Protein AF-A0A3S0ZHA0-F1 (afdb_monomer_lite)

pLDDT: mean 77.92, std 16.07, range [41.06, 96.25]

Sequence (105 aa):
ECSNKTYGQDCASACGHCAGGQACDHVTGDCPGSCASGYHTRHCHIRTKAFSLSHPNLVAMLIGCMAIFTATIASVIICLLVRWRRDNQHGVVDKEPQPYRQTVV

Secondary structure (DSSP, 8-state):
-PPTTEESGGG-EEP--BGGGPPPPTTT---SSPBPTTEESTTS-EE------S-HHHHHHHHHHHHHHHHHHHHHHHHHHHHHHHHHHHHHHT-----------

Structure (mmCIF, N/CA/C/O backbone):
data_AF-A0A3S0ZHA0-F1
#
_entry.id   AF-A0A3S0ZHA0-F1
#
loop_
_atom_site.group_PDB
_atom_site.id
_atom_site.type_symbol
_atom_site.label_atom_id
_atom_site.label_alt_id
_atom_site.label_comp_id
_atom_site.label_asym_id
_atom_site.label_entity_id
_atom_site.label_seq_id
_atom_site.pdbx_PDB_ins_code
_atom_site.Cartn_x
_atom_site.Cartn_y
_atom_site.Cartn_z
_atom_site.occupancy
_atom_site.B_iso_or_equiv
_atom_site.auth_seq_id
_atom_site.auth_comp_id
_atom_site.auth_asym_id
_atom_site.auth_atom_id
_atom_site.pdbx_PDB_model_num
ATOM 1 N N . GLU A 1 1 ? 20.636 -7.074 -29.766 1.00 63.44 1 GLU A N 1
ATOM 2 C CA . GLU A 1 1 ? 20.764 -6.049 -28.712 1.00 63.44 1 GLU A CA 1
ATOM 3 C C . GLU A 1 1 ? 19.570 -5.116 -28.787 1.00 63.44 1 GLU A C 1
ATOM 5 O O . GLU A 1 1 ? 19.263 -4.651 -29.879 1.00 63.44 1 GLU A O 1
ATOM 10 N N . CYS A 1 2 ? 18.875 -4.898 -27.670 1.00 78.44 2 CYS A N 1
ATOM 11 C CA . CYS A 1 2 ? 17.774 -3.938 -27.597 1.00 78.44 2 CYS A CA 1
ATOM 12 C C . CYS A 1 2 ? 18.285 -2.538 -27.266 1.00 78.44 2 CYS A C 1
ATOM 14 O O . CYS A 1 2 ? 19.316 -2.383 -26.612 1.00 78.44 2 CYS A O 1
ATOM 16 N N . SER A 1 3 ? 17.567 -1.506 -27.717 1.00 78.25 3 SER A N 1
ATOM 17 C CA . SER A 1 3 ? 17.893 -0.130 -27.350 1.00 78.25 3 SER A CA 1
ATOM 18 C C . SER A 1 3 ? 17.778 0.071 -25.843 1.00 78.25 3 SER A C 1
ATOM 20 O O . SER A 1 3 ? 16.975 -0.570 -25.159 1.00 78.25 3 SER A O 1
ATOM 22 N N . ASN A 1 4 ? 18.572 1.009 -25.331 1.00 75.44 4 ASN A N 1
ATOM 23 C CA . ASN A 1 4 ? 18.564 1.372 -23.924 1.00 75.44 4 ASN A CA 1
ATOM 24 C C . ASN A 1 4 ? 17.132 1.770 -23.521 1.00 75.44 4 ASN A C 1
ATOM 26 O O . ASN A 1 4 ? 16.579 2.705 -24.102 1.00 75.44 4 ASN A O 1
ATOM 30 N N . LYS A 1 5 ? 16.552 1.049 -22.550 1.00 83.88 5 LYS A N 1
ATOM 31 C CA . LYS A 1 5 ? 15.144 1.113 -22.098 1.00 83.88 5 LYS A CA 1
ATOM 32 C C . LYS A 1 5 ? 14.136 0.187 -22.801 1.00 83.88 5 LYS A C 1
ATOM 34 O O . LYS A 1 5 ? 12.939 0.407 -22.636 1.00 83.88 5 LYS A O 1
ATOM 39 N N . THR A 1 6 ? 14.563 -0.855 -23.510 1.00 88.81 6 THR A N 1
ATOM 40 C CA . THR A 1 6 ? 13.651 -1.881 -24.055 1.00 88.81 6 THR A CA 1
ATOM 41 C C . THR A 1 6 ? 14.163 -3.301 -23.812 1.00 88.81 6 THR A C 1
ATOM 43 O O . THR A 1 6 ? 15.370 -3.509 -23.718 1.00 88.81 6 THR A O 1
ATOM 46 N N . TYR A 1 7 ? 13.252 -4.267 -23.690 1.00 90.94 7 TYR A N 1
ATOM 47 C CA . TYR A 1 7 ? 13.544 -5.672 -23.412 1.00 90.94 7 TYR A CA 1
ATOM 48 C C . TYR A 1 7 ? 12.523 -6.619 -24.064 1.00 90.94 7 TYR A C 1
ATOM 50 O O . TYR A 1 7 ? 11.467 -6.197 -24.549 1.00 90.94 7 TYR A O 1
ATOM 58 N N . GLY A 1 8 ? 12.838 -7.913 -24.047 1.00 88.50 8 GLY A N 1
ATOM 59 C CA . GLY A 1 8 ? 11.985 -8.981 -24.561 1.00 88.50 8 GLY A CA 1
ATOM 60 C C . GLY A 1 8 ? 12.140 -9.207 -26.064 1.00 88.50 8 GLY A C 1
ATOM 61 O O . GLY A 1 8 ? 13.036 -8.669 -26.716 1.00 88.50 8 GLY A O 1
ATOM 62 N N . GLN A 1 9 ? 11.261 -10.039 -26.623 1.00 90.75 9 GLN A N 1
ATOM 63 C CA . GLN A 1 9 ? 11.298 -10.370 -28.045 1.00 90.75 9 GLN A CA 1
ATOM 64 C C . GLN A 1 9 ? 11.004 -9.127 -28.891 1.00 90.75 9 GLN A C 1
ATOM 66 O O . GLN A 1 9 ? 10.092 -8.358 -28.582 1.00 90.75 9 GLN A O 1
ATOM 71 N N . ASP A 1 10 ? 11.843 -8.896 -29.900 1.00 88.50 10 ASP A N 1
ATOM 72 C CA . ASP A 1 10 ? 11.813 -7.712 -30.769 1.00 88.50 10 ASP A CA 1
ATOM 73 C C . ASP A 1 10 ? 11.870 -6.367 -30.022 1.00 88.50 10 ASP A C 1
ATOM 75 O O . ASP A 1 10 ? 11.494 -5.330 -30.566 1.00 88.50 10 ASP A O 1
ATOM 79 N N . CYS A 1 11 ? 12.348 -6.366 -28.770 1.00 87.69 11 CYS A N 1
ATOM 80 C CA . CYS A 1 11 ? 12.418 -5.175 -27.922 1.00 87.69 11 CYS A CA 1
ATOM 81 C C . CYS A 1 11 ? 11.049 -4.498 -27.722 1.00 87.69 11 CYS A C 1
ATOM 83 O O . CYS A 1 11 ? 10.962 -3.284 -27.528 1.00 87.69 11 CYS A O 1
ATOM 85 N N . ALA A 1 12 ? 9.971 -5.287 -27.771 1.00 89.88 12 ALA A N 1
ATOM 86 C CA . ALA A 1 12 ? 8.599 -4.796 -27.720 1.00 89.88 12 ALA A CA 1
ATOM 87 C C . ALA A 1 12 ? 8.191 -4.245 -26.342 1.00 89.88 12 ALA A C 1
ATOM 89 O O . ALA A 1 12 ? 7.197 -3.525 -26.235 1.00 89.88 12 ALA 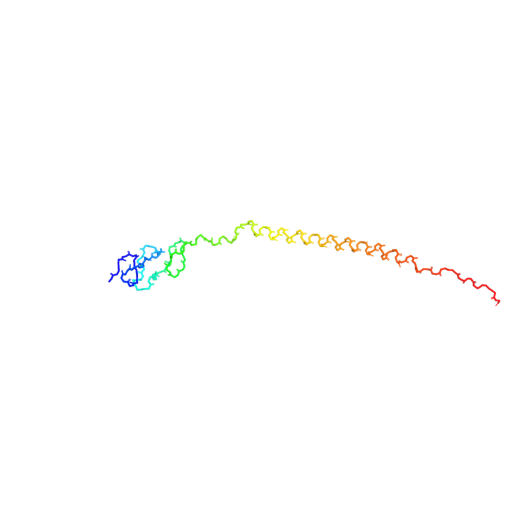A O 1
ATOM 90 N N . SER A 1 13 ? 8.934 -4.578 -25.281 1.00 89.62 13 SER A N 1
ATOM 91 C CA . SER A 1 13 ? 8.632 -4.131 -23.920 1.00 89.62 13 SER A CA 1
ATOM 92 C C . SER A 1 13 ? 9.553 -2.991 -23.508 1.00 89.62 13 SER A C 1
ATOM 94 O O . SER A 1 13 ? 10.762 -3.063 -23.699 1.00 89.62 13 SER A O 1
ATOM 96 N N . ALA A 1 14 ? 9.006 -1.936 -22.909 1.00 88.44 14 ALA A N 1
ATOM 97 C CA . ALA A 1 14 ? 9.805 -0.845 -2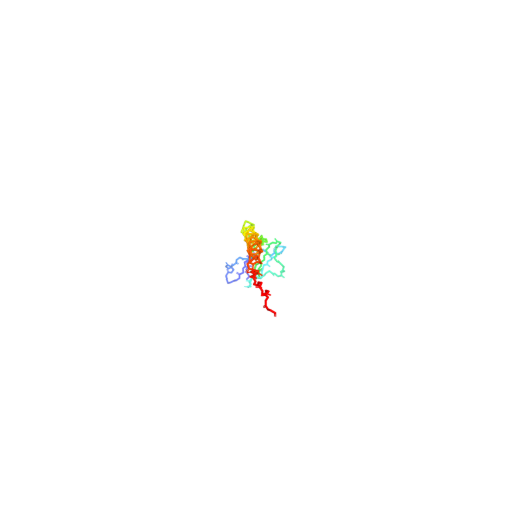2.358 1.00 88.44 14 ALA A CA 1
ATOM 98 C C . ALA A 1 14 ? 10.288 -1.187 -20.941 1.00 88.44 14 ALA A C 1
ATOM 100 O O . ALA A 1 14 ? 9.519 -1.714 -20.145 1.00 88.44 14 ALA A O 1
ATOM 101 N N . CYS A 1 15 ? 11.530 -0.845 -20.600 1.00 89.25 15 CYS A N 1
ATOM 102 C CA . CYS A 1 15 ? 12.052 -0.925 -19.235 1.00 89.25 15 CYS A CA 1
ATOM 103 C C . CYS A 1 15 ? 11.304 0.042 -18.304 1.00 89.25 15 CYS A C 1
ATOM 105 O O . CYS A 1 15 ? 10.890 1.129 -18.720 1.00 89.25 15 CYS A O 1
ATOM 107 N N . GLY A 1 16 ? 11.209 -0.298 -17.017 1.00 89.88 16 GLY A N 1
ATOM 108 C CA . GLY A 1 16 ? 10.756 0.643 -15.994 1.00 89.88 16 GLY A CA 1
ATOM 109 C C . GLY A 1 16 ? 11.845 1.613 -15.529 1.00 89.88 16 GLY A C 1
ATOM 110 O O . GLY A 1 16 ? 12.837 1.882 -16.211 1.00 89.88 16 GLY A O 1
ATOM 111 N N . HIS A 1 17 ? 11.650 2.175 -14.337 1.00 89.81 17 HIS A N 1
ATOM 112 C CA . HIS A 1 17 ? 12.531 3.199 -13.783 1.00 89.81 17 HIS A CA 1
ATOM 113 C C . HIS A 1 17 ? 13.643 2.584 -12.924 1.00 89.81 17 HIS A C 1
ATOM 115 O O . HIS A 1 17 ? 13.529 2.519 -11.699 1.00 89.81 17 HIS A O 1
ATOM 121 N N . CYS A 1 18 ? 14.736 2.164 -13.565 1.00 89.69 18 CYS A N 1
ATOM 122 C CA . CYS A 1 18 ? 15.944 1.718 -12.867 1.00 89.69 18 CYS A CA 1
ATOM 123 C C . CYS A 1 18 ?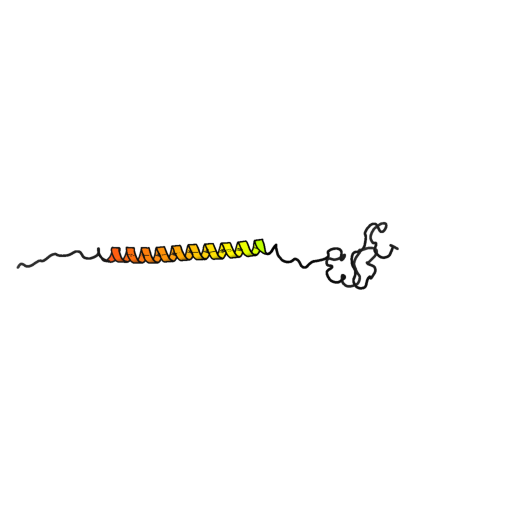 16.667 2.888 -12.176 1.00 89.69 18 CYS A C 1
ATOM 125 O O . CYS A 1 18 ? 16.699 4.014 -12.690 1.00 89.69 18 CYS A O 1
ATOM 127 N N . ALA A 1 19 ? 17.264 2.627 -11.010 1.00 88.88 19 ALA A N 1
ATOM 128 C CA . ALA A 1 19 ? 18.073 3.607 -10.293 1.00 88.88 19 ALA A CA 1
ATOM 129 C C . ALA A 1 19 ? 19.250 4.097 -11.153 1.00 88.88 19 ALA A C 1
ATOM 131 O O . ALA A 1 19 ? 19.770 3.377 -12.003 1.00 88.88 19 ALA A O 1
ATOM 132 N N . GLY A 1 20 ? 19.639 5.363 -10.975 1.00 83.06 20 GLY A N 1
ATOM 133 C CA . GLY A 1 20 ? 20.766 5.958 -11.703 1.00 83.06 20 GLY A CA 1
ATOM 134 C C . GLY A 1 20 ? 20.594 6.042 -13.227 1.00 83.06 20 GLY A C 1
ATOM 135 O O . GLY A 1 20 ? 21.563 6.333 -13.918 1.00 83.06 20 GLY A O 1
ATOM 136 N N . GLY A 1 21 ? 19.394 5.783 -13.766 1.00 78.25 21 GLY A N 1
ATOM 137 C CA . GLY A 1 21 ? 19.159 5.775 -15.213 1.00 78.25 21 GLY A CA 1
ATOM 138 C C . GLY A 1 21 ? 19.808 4.595 -15.942 1.00 78.25 21 GLY A C 1
ATOM 139 O O . GLY A 1 21 ? 19.991 4.673 -17.155 1.00 78.25 21 GLY A O 1
ATOM 140 N N . GLN A 1 22 ? 20.153 3.525 -15.219 1.00 84.25 22 GLN A N 1
ATOM 141 C CA . GLN A 1 22 ? 20.747 2.322 -15.798 1.00 84.25 22 GLN A CA 1
ATOM 142 C C . GLN A 1 22 ? 19.808 1.648 -16.812 1.00 84.25 22 GLN A C 1
ATOM 144 O O . GLN A 1 22 ? 18.582 1.738 -16.704 1.00 84.25 22 GLN A O 1
ATOM 149 N N . ALA A 1 23 ? 20.398 0.957 -17.790 1.00 83.88 23 ALA A N 1
ATOM 150 C CA . ALA A 1 23 ? 19.657 0.082 -18.692 1.00 83.88 23 ALA A CA 1
ATOM 151 C C . ALA A 1 23 ? 19.132 -1.136 -17.916 1.00 83.88 23 A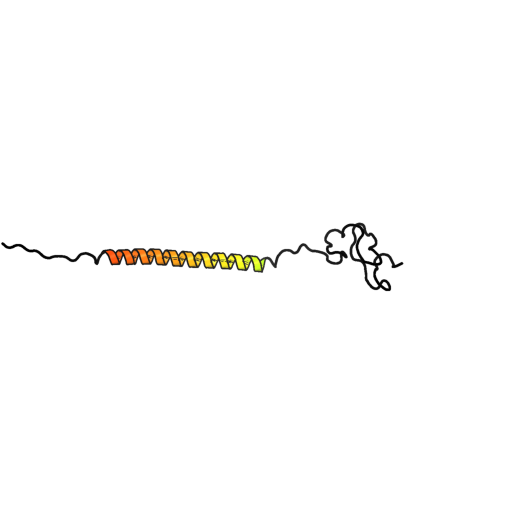LA A C 1
ATOM 153 O O . ALA A 1 23 ? 19.837 -1.659 -17.048 1.00 83.88 23 ALA A O 1
ATOM 154 N N . CYS A 1 24 ? 17.911 -1.579 -18.221 1.00 88.19 24 CYS A N 1
ATOM 155 C CA . CYS A 1 24 ? 17.422 -2.861 -17.723 1.00 88.19 24 CYS A CA 1
ATOM 156 C C . CYS A 1 24 ? 17.962 -4.012 -18.581 1.00 88.19 24 CYS A C 1
ATOM 158 O O . CYS A 1 24 ? 18.441 -3.795 -19.697 1.00 88.19 24 CYS A O 1
ATOM 160 N N . ASP A 1 25 ? 17.896 -5.229 -18.053 1.00 89.50 25 ASP A N 1
ATOM 161 C CA . ASP A 1 25 ? 18.270 -6.439 -18.770 1.00 89.50 25 ASP A CA 1
ATOM 162 C C . ASP A 1 25 ? 17.420 -6.598 -20.041 1.00 89.50 25 ASP A C 1
ATOM 164 O O . ASP A 1 25 ? 16.193 -6.538 -19.996 1.00 89.50 25 ASP A O 1
ATOM 168 N N . HIS A 1 26 ? 18.065 -6.793 -21.190 1.00 88.44 26 HIS A N 1
ATOM 169 C CA . HIS A 1 26 ? 17.381 -6.840 -22.483 1.00 88.44 26 HIS A CA 1
ATOM 170 C C . HIS A 1 26 ? 16.546 -8.116 -22.691 1.00 88.44 26 HIS A C 1
ATOM 172 O O . HIS A 1 26 ? 15.697 -8.144 -23.582 1.00 88.44 26 HIS A O 1
ATOM 178 N N . VAL A 1 27 ? 16.762 -9.165 -21.891 1.00 87.62 27 VAL A N 1
ATOM 179 C CA . VAL A 1 27 ? 16.009 -10.424 -21.949 1.00 87.62 27 VAL A CA 1
ATOM 180 C C . VAL A 1 27 ? 14.877 -10.401 -20.931 1.00 87.62 27 VAL A C 1
ATOM 182 O O . VAL A 1 27 ? 13.723 -10.633 -21.290 1.00 87.62 27 VAL A O 1
ATOM 185 N N . THR A 1 28 ? 15.190 -10.118 -19.665 1.00 87.19 28 THR A N 1
ATOM 186 C CA . THR A 1 28 ? 14.224 -10.226 -18.565 1.00 87.19 28 THR A CA 1
ATOM 187 C C . THR A 1 28 ? 13.502 -8.924 -18.260 1.00 87.19 28 THR A C 1
ATOM 189 O O . THR A 1 28 ? 12.404 -8.975 -17.710 1.00 87.19 28 THR A O 1
ATOM 192 N N . GLY A 1 29 ? 14.083 -7.774 -18.602 1.00 88.19 29 GLY A N 1
ATOM 193 C CA . GLY A 1 29 ? 13.581 -6.452 -18.228 1.00 88.19 29 GLY A CA 1
ATOM 194 C C . GLY A 1 29 ? 13.935 -6.027 -16.802 1.00 88.19 29 GLY A C 1
ATOM 195 O O . GLY A 1 29 ? 13.463 -4.987 -16.336 1.00 88.19 29 GLY A O 1
ATOM 196 N N . ASP A 1 30 ? 14.739 -6.826 -16.096 1.00 87.62 30 ASP A N 1
ATOM 197 C CA . ASP A 1 30 ? 15.098 -6.590 -14.699 1.00 87.62 30 ASP A CA 1
ATOM 198 C C . ASP A 1 30 ? 16.143 -5.475 -14.584 1.00 87.62 30 ASP A C 1
ATOM 200 O O . ASP A 1 30 ? 17.094 -5.394 -15.363 1.00 87.62 30 ASP A O 1
ATOM 204 N N . CYS A 1 31 ? 15.999 -4.601 -13.590 1.00 88.62 31 CYS A N 1
ATOM 205 C CA . CYS A 1 31 ? 17.036 -3.617 -13.299 1.00 88.62 31 CYS A CA 1
ATOM 206 C C . CYS A 1 31 ? 18.199 -4.301 -12.550 1.00 88.62 31 CYS A C 1
ATOM 208 O O . CYS A 1 31 ? 17.947 -4.974 -11.552 1.00 88.62 31 CYS A O 1
ATOM 210 N N . PRO A 1 32 ? 19.468 -4.094 -12.950 1.00 84.19 32 PRO A N 1
ATOM 211 C CA . PRO A 1 32 ? 20.630 -4.742 -12.322 1.00 84.19 32 PRO A CA 1
ATOM 212 C C . PRO A 1 32 ? 20.914 -4.273 -10.882 1.00 84.19 32 PRO A C 1
ATOM 214 O O . PRO A 1 32 ? 21.775 -4.830 -10.205 1.00 84.19 32 PRO A O 1
ATOM 217 N N . GLY A 1 33 ? 20.212 -3.241 -10.414 1.00 84.81 33 GLY A N 1
ATOM 218 C CA . GLY A 1 33 ? 20.304 -2.714 -9.057 1.00 84.81 33 GLY A CA 1
ATOM 219 C C . GLY A 1 33 ? 18.923 -2.540 -8.436 1.00 84.81 33 GLY A C 1
ATOM 220 O O . GLY A 1 33 ? 18.070 -3.420 -8.498 1.00 84.81 33 GLY A O 1
ATOM 221 N N . SER A 1 34 ? 18.691 -1.380 -7.830 1.00 84.62 34 SER A N 1
ATOM 222 C CA . SER A 1 34 ? 17.385 -1.016 -7.289 1.00 84.62 34 SER A CA 1
ATOM 223 C C . SER A 1 34 ? 16.541 -0.234 -8.298 1.00 84.62 34 SER A C 1
ATOM 225 O O . SER A 1 34 ? 17.028 0.308 -9.295 1.00 84.62 34 SER A O 1
ATOM 227 N N . CYS A 1 35 ? 15.244 -0.148 -8.020 1.00 87.88 35 CYS A N 1
ATOM 228 C CA . CYS A 1 35 ? 14.375 0.814 -8.677 1.00 87.88 35 CYS A CA 1
ATOM 229 C C . CYS A 1 35 ? 14.711 2.242 -8.232 1.00 87.88 35 CYS A C 1
ATOM 231 O O . CYS A 1 35 ? 15.157 2.473 -7.105 1.00 87.88 35 CYS A O 1
ATOM 233 N N . ALA A 1 36 ? 14.453 3.218 -9.102 1.00 88.12 36 ALA A N 1
ATOM 234 C CA . ALA A 1 36 ? 14.523 4.626 -8.739 1.00 88.12 36 ALA A CA 1
ATOM 235 C C . ALA A 1 36 ? 13.578 4.933 -7.562 1.00 88.12 36 ALA A C 1
ATOM 237 O O . ALA A 1 36 ? 12.548 4.280 -7.398 1.00 88.12 36 ALA A O 1
ATOM 238 N N . SER A 1 37 ? 13.904 5.946 -6.754 1.00 84.88 37 SER A N 1
ATOM 239 C CA . SER A 1 37 ? 13.143 6.286 -5.546 1.00 84.88 37 SER A CA 1
ATOM 240 C C . SER A 1 37 ? 11.636 6.404 -5.809 1.00 84.88 37 SER A C 1
ATOM 242 O O . SER A 1 37 ? 11.183 7.222 -6.616 1.00 84.88 37 SER A O 1
ATOM 244 N N . GLY A 1 38 ? 10.859 5.584 -5.099 1.00 81.06 38 GLY A N 1
ATOM 245 C CA . GLY A 1 38 ? 9.404 5.506 -5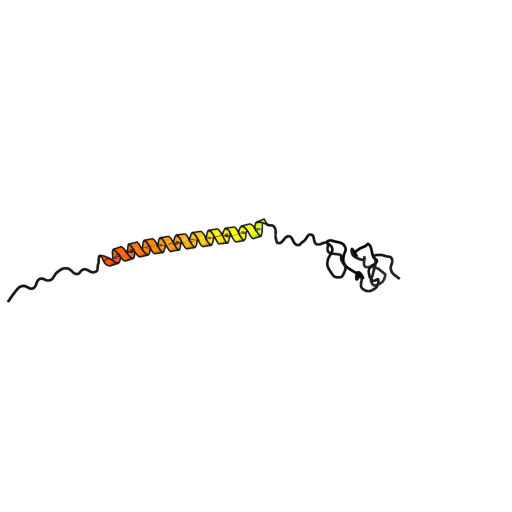.224 1.00 81.06 38 GLY A CA 1
ATOM 246 C C . GLY A 1 38 ? 8.900 4.555 -6.310 1.00 81.06 38 GLY A C 1
ATOM 247 O O . GLY A 1 38 ? 7.691 4.452 -6.471 1.00 81.06 38 GLY A O 1
ATOM 248 N N . TYR A 1 39 ? 9.769 3.860 -7.046 1.00 84.94 39 TYR A N 1
ATOM 249 C CA . TYR A 1 39 ? 9.397 2.766 -7.943 1.00 84.94 39 TYR A CA 1
ATOM 250 C C . TYR A 1 39 ? 9.647 1.409 -7.286 1.00 84.94 39 TYR A C 1
ATOM 252 O O . TYR A 1 39 ? 10.588 1.236 -6.518 1.00 84.94 39 TYR A O 1
ATOM 260 N N . HIS A 1 40 ? 8.769 0.456 -7.569 1.00 79.56 40 HIS A N 1
ATOM 261 C CA . HIS A 1 40 ? 8.740 -0.870 -6.966 1.00 79.56 40 HIS A CA 1
ATOM 262 C C . HIS A 1 40 ? 8.363 -1.918 -8.018 1.00 79.56 40 HIS A C 1
ATOM 264 O O . HIS A 1 40 ? 8.010 -1.577 -9.153 1.00 79.56 40 HIS A O 1
ATOM 270 N N . THR A 1 41 ? 8.399 -3.186 -7.595 1.00 79.81 41 THR A N 1
ATOM 271 C CA . THR A 1 41 ? 8.233 -4.390 -8.428 1.00 79.81 41 THR A CA 1
ATOM 272 C C . THR A 1 41 ? 9.492 -4.736 -9.219 1.00 79.81 41 THR A C 1
ATOM 274 O O . THR A 1 41 ? 10.367 -3.901 -9.417 1.00 79.81 41 THR A O 1
ATOM 277 N N . ARG A 1 42 ? 9.572 -5.995 -9.656 1.00 80.06 42 ARG A N 1
AT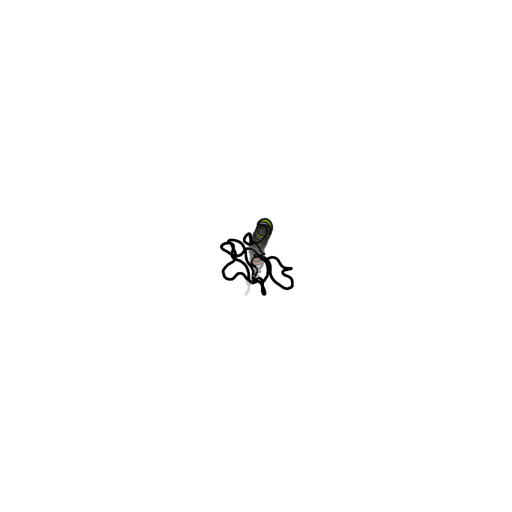OM 278 C CA . ARG A 1 42 ? 10.692 -6.600 -10.382 1.00 80.06 42 ARG A CA 1
ATOM 279 C C . ARG A 1 42 ? 11.201 -5.745 -11.562 1.00 80.06 42 ARG A C 1
ATOM 281 O O . ARG A 1 42 ? 12.401 -5.573 -11.727 1.00 80.06 42 ARG A O 1
ATOM 288 N N . HIS A 1 43 ? 10.278 -5.120 -12.291 1.00 82.81 43 HIS A N 1
ATOM 289 C CA . HIS A 1 43 ? 10.565 -4.283 -13.462 1.00 82.81 43 HIS A CA 1
ATOM 290 C C . HIS A 1 43 ? 10.492 -2.772 -13.200 1.00 82.81 43 HIS A C 1
ATOM 292 O O . HIS A 1 43 ? 10.534 -1.989 -14.140 1.00 82.81 43 HIS A O 1
ATOM 298 N N . CYS A 1 44 ? 10.331 -2.328 -11.949 1.00 86.62 44 CYS A N 1
ATOM 299 C CA . CYS A 1 44 ? 10.307 -0.905 -11.578 1.00 86.62 44 CYS A CA 1
ATOM 300 C C . CYS A 1 44 ? 9.279 -0.032 -12.335 1.00 86.62 44 CYS A C 1
ATOM 302 O O . CYS A 1 44 ? 9.505 1.163 -12.542 1.00 86.62 44 CYS A O 1
ATOM 304 N N . HIS A 1 45 ? 8.149 -0.603 -12.763 1.00 84.44 45 HIS A N 1
ATOM 305 C CA . HIS A 1 45 ? 7.071 0.135 -13.442 1.00 84.44 45 HIS A CA 1
ATOM 306 C C . HIS A 1 45 ? 6.094 0.800 -12.478 1.00 84.44 45 HIS A C 1
ATOM 308 O O . HIS A 1 45 ? 5.454 1.794 -12.815 1.00 84.44 45 HIS A O 1
ATOM 314 N N . ILE A 1 46 ? 5.958 0.253 -11.273 1.00 81.81 46 ILE A N 1
ATOM 315 C CA . ILE A 1 46 ? 4.966 0.734 -10.323 1.00 81.81 46 ILE A CA 1
ATOM 316 C C . ILE A 1 46 ? 5.613 1.819 -9.488 1.00 81.81 46 ILE A C 1
ATOM 318 O O . ILE A 1 46 ? 6.458 1.528 -8.647 1.00 81.81 46 ILE A O 1
ATOM 322 N N . ARG A 1 47 ? 5.192 3.069 -9.676 1.00 78.44 47 ARG A N 1
ATOM 323 C CA . ARG A 1 47 ? 5.516 4.116 -8.715 1.00 78.44 47 ARG A CA 1
ATOM 324 C C . ARG A 1 47 ? 4.604 3.939 -7.509 1.00 78.44 47 ARG A C 1
ATOM 326 O O . ARG A 1 47 ? 3.425 4.287 -7.590 1.00 78.44 47 ARG A O 1
ATOM 333 N N . THR A 1 48 ? 5.113 3.421 -6.393 1.00 65.06 48 THR A N 1
ATOM 334 C CA . THR A 1 48 ? 4.374 3.620 -5.153 1.00 65.06 48 THR A CA 1
ATOM 335 C C . THR A 1 48 ? 4.495 5.109 -4.827 1.00 65.06 48 THR A C 1
ATOM 337 O O . THR A 1 48 ? 5.506 5.641 -4.377 1.00 65.06 48 THR A O 1
ATOM 340 N N . LYS A 1 49 ? 3.394 5.832 -5.015 1.00 60.53 49 LYS A N 1
ATOM 341 C CA . LYS A 1 49 ? 2.954 6.596 -3.853 1.00 60.53 49 LYS A CA 1
ATOM 342 C C . LYS A 1 49 ? 2.783 5.499 -2.821 1.00 60.53 49 LYS A C 1
ATOM 344 O O . LYS A 1 49 ? 2.098 4.530 -3.163 1.00 60.53 49 LYS A O 1
ATOM 349 N N . ALA A 1 50 ? 3.485 5.559 -1.683 1.00 60.59 50 ALA A N 1
ATOM 350 C CA . ALA A 1 50 ? 3.218 4.641 -0.581 1.00 60.59 50 ALA A CA 1
ATOM 351 C C . ALA A 1 50 ? 1.719 4.375 -0.602 1.00 60.59 50 ALA A C 1
ATOM 353 O O . ALA A 1 50 ? 0.959 5.330 -0.802 1.00 60.59 50 ALA A O 1
ATOM 354 N N . PHE A 1 51 ? 1.315 3.107 -0.565 1.00 49.94 51 PHE A N 1
ATOM 355 C CA . PHE A 1 51 ? -0.061 2.781 -0.261 1.00 49.94 51 PHE A CA 1
ATOM 356 C C . PHE A 1 51 ? -0.339 3.529 1.041 1.00 49.94 51 PHE A C 1
ATOM 358 O O . PHE A 1 51 ? -0.002 3.065 2.124 1.00 49.94 51 PHE A O 1
ATOM 365 N N . SER A 1 52 ? -0.818 4.767 0.917 1.00 45.28 52 SER A N 1
ATOM 366 C CA . SER A 1 52 ? -1.506 5.490 1.945 1.00 45.28 52 SER A CA 1
ATOM 367 C C . SER A 1 52 ? -2.681 4.579 2.105 1.00 45.28 52 SER A C 1
ATOM 369 O O . SER A 1 52 ? -3.574 4.560 1.251 1.00 45.28 52 SER A O 1
ATOM 371 N N . LEU A 1 53 ? -2.542 3.701 3.098 1.00 50.72 53 LEU A N 1
ATOM 372 C CA . LEU A 1 53 ? -3.597 2.880 3.625 1.00 50.72 53 LEU A CA 1
ATOM 373 C C . LEU A 1 53 ? -4.875 3.678 3.443 1.00 50.72 53 LEU A C 1
ATOM 375 O O . LEU A 1 53 ? -4.951 4.786 3.968 1.00 50.72 53 LEU A O 1
ATOM 379 N N . SER A 1 54 ? -5.792 3.130 2.639 1.00 60.94 54 SER A N 1
ATOM 380 C CA . SER A 1 54 ? -7.229 3.391 2.684 1.00 60.94 54 SER A CA 1
ATOM 381 C C . SER A 1 54 ? -7.618 4.848 2.944 1.00 60.94 54 SER A C 1
ATOM 383 O O . SER A 1 54 ? -7.494 5.294 4.079 1.00 60.94 54 SER A O 1
ATOM 385 N N . HIS A 1 55 ? -8.172 5.551 1.945 1.00 59.38 55 HIS A N 1
ATOM 386 C CA . HIS A 1 55 ? -8.988 6.768 2.119 1.00 59.38 55 HIS A CA 1
ATOM 387 C C . HIS A 1 55 ? -9.321 7.044 3.599 1.00 59.38 55 HIS A C 1
ATOM 389 O O . HIS A 1 55 ? -10.142 6.301 4.149 1.00 59.38 55 HIS A O 1
ATOM 395 N N . PRO A 1 56 ? -8.678 8.023 4.267 1.00 66.94 56 PRO A N 1
ATOM 396 C CA . PRO A 1 56 ? -8.686 8.154 5.734 1.00 66.94 56 PRO A CA 1
ATOM 397 C C . PRO A 1 56 ? -10.103 8.170 6.333 1.00 66.94 56 PRO A C 1
ATOM 399 O O . PRO A 1 56 ? -10.320 7.764 7.471 1.00 66.94 56 PRO A O 1
ATOM 402 N N . ASN A 1 57 ? -11.081 8.547 5.511 1.00 67.94 57 ASN A N 1
ATOM 403 C CA . ASN A 1 57 ? -12.509 8.535 5.790 1.00 67.94 57 ASN A CA 1
ATOM 404 C C . ASN A 1 57 ? -13.075 7.136 6.116 1.00 67.94 57 ASN A C 1
ATOM 406 O O . ASN A 1 57 ? -13.894 7.025 7.021 1.00 67.94 57 ASN A O 1
ATOM 410 N N . LEU A 1 58 ? -12.656 6.063 5.431 1.00 69.50 58 LEU A N 1
ATOM 411 C CA . LEU A 1 58 ? -13.198 4.714 5.670 1.00 69.50 58 LEU A CA 1
ATOM 412 C C . LEU A 1 58 ? -12.709 4.141 7.006 1.00 69.50 58 LEU A C 1
ATOM 414 O O . LEU A 1 58 ? -13.491 3.567 7.759 1.00 69.50 58 LEU A O 1
ATOM 418 N N . VAL A 1 59 ? -11.430 4.345 7.329 1.00 78.62 59 VAL A N 1
ATOM 419 C CA . VAL A 1 59 ? -10.850 3.917 8.612 1.00 78.62 59 VAL A CA 1
ATOM 420 C C . VAL A 1 59 ? -11.446 4.719 9.769 1.00 78.62 59 VAL A C 1
ATOM 422 O O . VAL A 1 59 ? -11.811 4.137 10.789 1.00 78.62 59 VAL A O 1
ATOM 425 N N . ALA A 1 60 ? -11.619 6.033 9.596 1.00 79.12 60 ALA A N 1
ATOM 426 C CA . ALA A 1 60 ? -12.257 6.889 10.595 1.00 79.12 60 ALA A CA 1
ATOM 427 C C . ALA A 1 60 ? -13.719 6.486 10.869 1.00 79.12 60 ALA A C 1
ATOM 429 O O . ALA A 1 60 ? -14.140 6.466 12.026 1.00 79.12 60 ALA A O 1
ATOM 430 N N . MET A 1 61 ? -14.472 6.099 9.832 1.00 83.81 61 MET A N 1
ATOM 431 C CA . MET A 1 61 ? -15.854 5.623 9.973 1.00 83.81 61 MET A CA 1
ATOM 432 C C . MET A 1 61 ? -15.947 4.336 10.795 1.00 83.81 61 MET A C 1
ATOM 434 O O . MET A 1 61 ? -16.770 4.252 11.704 1.00 83.81 61 MET A O 1
ATOM 438 N N . LEU A 1 62 ? -15.086 3.351 10.527 1.00 87.81 62 LEU A N 1
ATOM 439 C CA . LEU A 1 62 ? -15.101 2.081 11.260 1.00 87.81 62 LEU A CA 1
ATOM 440 C C . LEU A 1 62 ? -14.815 2.286 12.754 1.00 87.81 62 LEU A C 1
ATOM 442 O O . LEU A 1 62 ? -15.535 1.753 13.595 1.00 87.81 62 LEU A O 1
ATOM 446 N N . ILE A 1 63 ? -13.819 3.107 13.095 1.00 88.44 63 ILE A N 1
ATOM 447 C CA . ILE A 1 63 ? -13.479 3.420 14.493 1.00 88.44 63 ILE A CA 1
ATOM 448 C C . ILE A 1 63 ? -14.633 4.167 15.179 1.00 88.44 63 ILE A C 1
ATOM 450 O O . ILE A 1 63 ? -14.998 3.829 16.307 1.00 88.44 63 ILE A O 1
ATOM 454 N N . GLY A 1 64 ? -15.246 5.135 14.489 1.00 89.56 64 GLY A N 1
ATOM 455 C CA . GLY A 1 64 ? -16.403 5.875 14.994 1.00 89.56 64 GLY A CA 1
ATOM 456 C C . GLY A 1 64 ? -17.595 4.966 15.294 1.00 89.56 64 GLY A C 1
ATOM 457 O O . GLY A 1 64 ? -18.158 5.029 16.387 1.00 89.56 64 GLY A O 1
ATOM 458 N N . CYS A 1 65 ? -17.933 4.058 14.375 1.00 92.31 65 CYS A N 1
ATOM 459 C CA . CYS A 1 65 ? -18.989 3.072 14.593 1.00 92.31 65 CYS A CA 1
ATOM 460 C C . CYS A 1 65 ? -18.694 2.204 15.822 1.00 92.31 65 CYS A C 1
ATOM 462 O O . CYS A 1 65 ? -19.552 2.077 16.693 1.00 92.31 65 CYS A O 1
ATOM 464 N N . MET A 1 66 ? -17.481 1.660 15.947 1.00 92.44 66 MET A N 1
ATOM 465 C CA . MET A 1 66 ? -17.112 0.807 17.084 1.00 92.44 66 MET A CA 1
ATOM 466 C C . MET A 1 66 ? -17.191 1.552 18.427 1.00 92.44 66 MET A C 1
ATOM 468 O O . MET A 1 66 ? -17.681 0.995 19.412 1.00 92.44 66 MET A O 1
ATOM 472 N N . ALA A 1 67 ? -16.785 2.823 18.479 1.00 94.75 67 ALA A N 1
ATOM 473 C CA . ALA A 1 67 ? -16.903 3.644 19.686 1.00 94.75 67 ALA A CA 1
ATOM 474 C C . ALA A 1 67 ? -18.373 3.913 20.072 1.00 94.75 67 ALA A C 1
ATOM 476 O O . ALA A 1 67 ? -18.739 3.817 21.242 1.00 94.75 67 ALA A O 1
ATOM 477 N N . ILE A 1 68 ? -19.245 4.185 19.096 1.00 94.75 68 ILE A N 1
ATOM 478 C CA . ILE A 1 68 ? -20.676 4.434 19.342 1.00 94.75 68 ILE A CA 1
ATOM 479 C C . ILE A 1 68 ? -21.394 3.148 19.771 1.00 94.75 68 ILE A C 1
ATOM 481 O O . ILE A 1 68 ? -22.174 3.153 20.727 1.00 94.75 68 ILE A O 1
ATOM 485 N N . PHE A 1 69 ? -21.116 2.024 19.108 1.00 94.75 69 PHE A N 1
ATOM 486 C CA . PHE A 1 69 ? -21.704 0.735 19.474 1.00 94.75 69 PHE A CA 1
ATOM 487 C C . PHE A 1 69 ? -21.277 0.295 20.878 1.00 94.75 69 PHE A C 1
ATOM 489 O O . PHE A 1 69 ? -22.118 -0.119 21.670 1.00 94.75 69 PHE A O 1
ATOM 496 N N . THR A 1 70 ? -20.003 0.448 21.240 1.00 95.31 70 THR A N 1
ATOM 497 C CA . THR A 1 70 ? -19.537 0.102 22.594 1.00 95.31 70 THR A CA 1
ATOM 498 C C . THR A 1 70 ? -20.141 1.012 23.665 1.00 95.31 70 THR A C 1
ATOM 500 O O . THR A 1 70 ? -20.575 0.508 24.701 1.00 95.31 70 THR A O 1
ATOM 503 N N . ALA A 1 71 ? -20.257 2.321 23.411 1.00 96.25 71 ALA A N 1
ATOM 504 C CA . ALA A 1 71 ? -20.895 3.259 24.335 1.00 96.25 71 ALA A CA 1
ATOM 505 C C . ALA A 1 71 ? -22.385 2.948 24.547 1.00 96.25 71 ALA A C 1
ATOM 507 O O . ALA A 1 71 ? -22.841 2.882 25.686 1.00 96.25 71 ALA A O 1
ATOM 508 N N . THR A 1 72 ? -23.140 2.697 23.473 1.00 96.12 72 THR A N 1
ATOM 509 C CA . THR A 1 72 ? -24.575 2.372 23.565 1.00 96.12 72 THR A CA 1
ATOM 510 C C . THR A 1 72 ? -24.816 1.052 24.290 1.00 96.12 72 THR A C 1
ATOM 512 O O . THR A 1 72 ? -25.662 0.994 25.182 1.00 96.12 72 THR A O 1
ATOM 515 N N . ILE A 1 73 ? -24.031 0.015 23.984 1.00 95.88 73 ILE A N 1
ATOM 516 C CA . ILE A 1 73 ? -24.098 -1.274 24.680 1.00 95.88 73 ILE A CA 1
ATOM 517 C C . ILE A 1 73 ? -23.763 -1.095 26.166 1.00 95.88 73 ILE A C 1
ATOM 519 O O . ILE A 1 73 ? -24.513 -1.573 27.015 1.00 95.88 73 ILE A O 1
ATOM 523 N N . ALA A 1 74 ? -22.698 -0.362 26.504 1.00 96.06 74 ALA A N 1
ATOM 524 C CA . ALA A 1 74 ? -22.330 -0.096 27.893 1.00 96.06 74 ALA A CA 1
ATOM 525 C C . ALA A 1 74 ? -23.425 0.681 28.641 1.00 96.06 74 ALA A C 1
ATOM 527 O O . ALA A 1 74 ? -23.788 0.301 29.753 1.00 96.06 74 ALA A O 1
ATOM 528 N N . SER A 1 75 ? -24.009 1.719 28.033 1.00 95.00 75 SER A N 1
ATOM 529 C CA . SER A 1 75 ? -25.129 2.465 28.619 1.00 95.00 75 SER A CA 1
ATOM 530 C C . SER A 1 75 ? -26.349 1.577 28.859 1.00 95.00 75 SER A C 1
ATOM 532 O O . SER A 1 75 ? -26.934 1.639 29.938 1.00 95.00 75 SER A O 1
ATOM 534 N N . VAL A 1 76 ? -26.710 0.710 27.906 1.00 96.25 76 VAL A N 1
ATOM 535 C CA . VAL A 1 76 ? -27.820 -0.241 28.071 1.00 96.25 76 VAL A CA 1
ATOM 536 C C . VAL A 1 76 ? -27.521 -1.227 29.194 1.00 96.25 76 VAL A C 1
ATOM 538 O O . VAL A 1 76 ? -28.370 -1.409 30.063 1.00 96.25 76 VAL A O 1
ATOM 541 N N . ILE A 1 77 ? -26.318 -1.808 29.238 1.00 95.00 77 ILE A N 1
ATOM 542 C CA . ILE A 1 77 ? -25.904 -2.721 30.312 1.00 95.00 77 ILE A CA 1
ATOM 543 C C . ILE A 1 77 ? -25.985 -2.016 31.666 1.00 95.00 77 ILE A C 1
ATOM 545 O O . ILE A 1 77 ? -26.573 -2.560 32.592 1.00 95.00 77 ILE A O 1
ATOM 549 N N . ILE A 1 78 ? -25.474 -0.790 31.793 1.00 95.19 78 ILE A N 1
ATOM 550 C CA . ILE A 1 78 ? -25.548 -0.019 33.042 1.00 95.19 78 ILE A CA 1
ATOM 551 C C . ILE A 1 78 ? -27.006 0.263 33.420 1.00 95.19 78 ILE A C 1
ATOM 553 O O . ILE A 1 78 ? -27.385 0.049 34.570 1.00 95.19 78 ILE A O 1
ATOM 557 N N . CYS A 1 79 ? -27.853 0.683 32.476 1.00 93.56 79 CYS A N 1
ATOM 558 C CA . CYS A 1 79 ? -29.278 0.899 32.726 1.00 93.56 79 CYS A CA 1
ATOM 559 C C . CYS A 1 79 ? -29.984 -0.383 33.170 1.00 93.56 79 CYS A C 1
ATOM 561 O O . CYS A 1 79 ? -30.796 -0.334 34.092 1.00 93.56 79 CYS A O 1
ATOM 563 N N . LEU A 1 80 ? -29.673 -1.520 32.543 1.00 92.31 80 LEU A N 1
ATOM 564 C CA . LEU A 1 80 ? -30.194 -2.822 32.937 1.00 92.31 80 LEU A CA 1
ATOM 565 C C . LEU A 1 80 ? -29.684 -3.208 34.317 1.00 92.31 80 LEU A C 1
ATOM 567 O O . LEU A 1 80 ? -30.491 -3.626 35.123 1.00 92.31 80 LEU A O 1
ATOM 571 N N . LEU A 1 81 ? -28.411 -2.992 34.645 1.00 90.94 81 LEU A N 1
ATOM 572 C CA . LEU A 1 81 ? -27.873 -3.256 35.980 1.00 90.94 81 LEU A CA 1
ATOM 573 C C . LEU A 1 81 ? -28.515 -2.363 37.045 1.00 90.94 81 LEU A C 1
ATOM 575 O O . LEU A 1 81 ? -28.795 -2.837 38.138 1.00 90.94 81 LEU A O 1
ATOM 579 N N . VAL A 1 82 ? -28.784 -1.090 36.752 1.00 92.50 82 VAL A N 1
ATOM 580 C CA . VAL A 1 82 ? -29.475 -0.175 37.675 1.00 92.50 82 VAL A CA 1
ATOM 581 C C . VAL A 1 82 ? -30.940 -0.572 37.841 1.00 92.50 82 VAL A C 1
ATOM 583 O O . VAL A 1 82 ? -31.438 -0.621 38.963 1.00 92.50 82 VAL A O 1
ATOM 586 N N . ARG A 1 83 ? -31.636 -0.890 36.744 1.00 90.31 83 ARG A N 1
ATOM 587 C CA . ARG A 1 83 ? -33.030 -1.350 36.777 1.00 90.31 83 ARG A CA 1
ATOM 588 C C . ARG A 1 83 ? -33.158 -2.706 37.455 1.00 90.31 83 ARG A C 1
ATOM 590 O O . ARG A 1 83 ? -34.032 -2.849 38.289 1.00 90.31 83 ARG A O 1
ATOM 597 N N . TRP A 1 84 ? -32.257 -3.636 37.161 1.00 83.31 84 TRP A N 1
ATOM 598 C CA . TRP A 1 84 ? -32.156 -4.953 37.782 1.00 83.31 84 TRP A CA 1
ATOM 599 C C . TRP A 1 84 ? -31.817 -4.837 39.262 1.00 83.31 84 TRP A C 1
ATOM 601 O O . TRP A 1 84 ? -32.429 -5.512 40.071 1.00 83.31 84 TRP A O 1
ATOM 611 N N . ARG A 1 85 ? -30.933 -3.914 39.666 1.00 81.88 85 ARG A N 1
ATOM 612 C CA . ARG A 1 85 ? -30.736 -3.609 41.091 1.00 81.88 85 ARG A CA 1
ATOM 613 C C . ARG A 1 85 ? -31.995 -3.031 41.729 1.00 81.88 85 ARG A C 1
ATOM 615 O O . ARG A 1 85 ? -32.303 -3.406 42.848 1.00 81.88 85 ARG A O 1
ATOM 622 N N . ARG A 1 86 ? -32.712 -2.128 41.053 1.00 73.88 86 ARG A N 1
ATOM 623 C CA . ARG A 1 86 ? -33.939 -1.504 41.578 1.00 73.88 86 ARG A CA 1
ATOM 624 C C . ARG A 1 86 ? -35.102 -2.493 41.693 1.00 73.88 86 ARG A C 1
ATOM 626 O O . ARG A 1 86 ? -35.875 -2.407 42.641 1.00 73.88 86 ARG A O 1
ATOM 633 N N . ASP A 1 87 ? -35.194 -3.416 40.748 1.00 68.94 87 ASP A N 1
ATOM 634 C CA . ASP A 1 87 ? -36.170 -4.501 40.721 1.00 68.94 87 ASP A CA 1
ATOM 635 C C . ASP A 1 87 ? -35.820 -5.573 41.758 1.00 68.94 87 ASP A C 1
ATOM 637 O O . ASP A 1 87 ? -36.652 -5.925 42.582 1.00 68.94 87 ASP A O 1
ATOM 641 N N . ASN A 1 88 ? -34.543 -5.953 41.862 1.00 64.69 88 ASN A N 1
ATOM 642 C CA . ASN A 1 88 ? -34.056 -6.799 42.952 1.00 64.69 88 ASN A CA 1
ATOM 643 C C . ASN A 1 88 ? -34.217 -6.144 44.332 1.00 64.69 88 ASN A C 1
ATOM 645 O O . ASN A 1 88 ? -34.279 -6.856 45.323 1.00 64.69 88 ASN A O 1
ATOM 649 N N . GLN A 1 89 ? -34.280 -4.811 44.423 1.00 59.94 89 GLN A N 1
ATOM 650 C CA . GLN A 1 89 ? -34.632 -4.105 45.662 1.00 59.94 89 GLN A CA 1
ATOM 651 C C . GLN A 1 89 ? -36.145 -4.162 45.943 1.00 59.94 89 GLN A C 1
ATOM 653 O O . GLN A 1 89 ? -36.523 -4.278 47.104 1.00 59.94 89 GLN A O 1
ATOM 658 N N . HIS A 1 90 ? -37.013 -4.156 44.920 1.00 54.56 90 HIS A N 1
ATOM 659 C CA . HIS A 1 90 ? -38.452 -4.424 45.094 1.00 54.56 90 HIS A CA 1
ATOM 660 C C . HIS A 1 90 ? -38.728 -5.901 45.429 1.00 54.56 90 HIS A C 1
ATOM 662 O O . HIS A 1 90 ? -39.583 -6.180 46.255 1.00 54.56 90 HIS A O 1
ATOM 668 N N . GLY A 1 91 ? -37.939 -6.841 44.902 1.00 49.59 91 GLY A N 1
ATOM 669 C CA . GLY A 1 91 ? -38.027 -8.271 45.226 1.00 49.59 91 GLY A CA 1
ATOM 670 C C . GLY A 1 91 ? -37.478 -8.676 46.604 1.00 49.59 91 GLY A C 1
ATOM 671 O O . GLY A 1 91 ? -37.533 -9.857 46.951 1.00 49.59 91 GLY A O 1
ATOM 672 N N . VAL A 1 92 ? -36.935 -7.737 47.392 1.00 51.28 92 VAL A N 1
ATOM 673 C CA . VAL A 1 92 ? -36.523 -7.973 48.793 1.00 51.28 92 VAL A CA 1
ATOM 674 C C . VAL A 1 92 ? -37.633 -7.602 49.787 1.00 51.28 92 VAL A C 1
ATOM 676 O O . VAL A 1 92 ? -37.649 -8.148 50.887 1.00 51.28 92 VAL A O 1
ATOM 679 N N . VAL A 1 93 ? -38.596 -6.748 49.412 1.00 53.62 93 VAL A N 1
ATOM 680 C CA . VAL A 1 93 ? -39.683 -6.313 50.315 1.00 53.62 93 VAL A CA 1
ATOM 681 C C . VAL A 1 93 ? -40.806 -7.360 50.442 1.00 53.62 93 VAL A C 1
ATOM 683 O O . VAL A 1 93 ? -41.506 -7.371 51.447 1.00 53.62 93 VAL A O 1
ATOM 686 N N . ASP A 1 94 ? -40.913 -8.325 49.521 1.00 49.00 94 ASP A N 1
ATOM 687 C CA . ASP A 1 94 ? -41.956 -9.369 49.567 1.00 49.00 94 ASP A CA 1
ATOM 688 C C . ASP A 1 94 ? -41.557 -10.655 50.327 1.00 49.00 94 ASP A C 1
ATOM 690 O O . ASP A 1 94 ? -42.228 -11.683 50.220 1.00 49.00 94 ASP A O 1
ATOM 694 N N . LYS A 1 95 ? -40.469 -10.643 51.112 1.00 43.94 95 LYS A N 1
ATOM 695 C CA . LYS A 1 95 ? -40.082 -11.782 51.972 1.00 43.94 95 LYS A CA 1
ATOM 696 C C . LYS A 1 95 ? -40.249 -11.508 53.464 1.00 43.94 95 LYS A C 1
ATOM 698 O O . LYS A 1 95 ? -39.399 -11.894 54.259 1.00 43.94 95 LYS A O 1
ATOM 703 N N . GLU A 1 96 ? -41.378 -10.927 53.855 1.00 41.56 96 GLU A N 1
ATOM 704 C CA . GLU A 1 96 ? -41.860 -11.048 55.232 1.00 41.56 96 GLU A CA 1
ATOM 705 C C . GLU A 1 96 ? -43.303 -11.571 55.260 1.00 41.56 96 GLU A C 1
ATOM 707 O O . GLU A 1 96 ? -44.245 -10.814 55.027 1.00 41.56 96 GLU A O 1
ATOM 712 N N . PRO A 1 97 ? -43.530 -12.860 55.568 1.00 41.06 97 PRO A N 1
ATOM 713 C CA . PRO A 1 97 ? -44.824 -13.292 56.063 1.00 41.06 97 PRO A CA 1
ATOM 714 C C . PRO A 1 97 ? -44.952 -12.869 57.539 1.00 41.06 97 PRO A C 1
ATOM 716 O O . PRO A 1 97 ? -44.526 -13.584 58.443 1.00 41.06 97 PRO A O 1
ATOM 719 N N . GLN A 1 98 ? -45.543 -11.701 57.805 1.00 45.50 98 GLN A N 1
ATOM 720 C CA . GLN A 1 98 ? -46.191 -11.430 59.099 1.00 45.50 98 GLN A CA 1
ATOM 721 C C . GLN A 1 98 ? -47.516 -12.226 59.195 1.00 45.50 98 GLN A C 1
ATOM 723 O O . GLN A 1 98 ? -48.092 -12.576 58.168 1.00 45.50 98 GLN A O 1
ATOM 728 N N . PRO A 1 99 ? -48.164 -12.346 60.367 1.00 51.22 99 PRO A N 1
ATOM 729 C CA . PRO A 1 99 ? -47.697 -12.792 61.677 1.00 51.22 99 PRO A CA 1
ATOM 730 C C . PRO A 1 99 ? -48.643 -13.898 62.200 1.00 51.22 99 PRO A C 1
ATOM 732 O O . PRO A 1 99 ? -49.859 -13.827 62.033 1.00 51.22 99 PRO A O 1
ATOM 735 N N . TYR A 1 100 ? -48.146 -14.903 62.914 1.00 45.16 100 TYR A N 1
ATOM 736 C CA . TYR A 1 100 ? -49.034 -15.811 63.641 1.00 45.16 100 TYR A CA 1
ATOM 737 C C . TYR A 1 100 ? -48.605 -15.865 65.109 1.00 45.16 100 TYR A C 1
ATOM 739 O O . TYR A 1 100 ? -47.593 -16.427 65.516 1.00 45.16 100 TYR A O 1
ATOM 747 N N . ARG A 1 101 ? -49.401 -15.153 65.899 1.00 48.47 101 ARG A N 1
ATOM 748 C CA . ARG A 1 101 ? -49.444 -15.174 67.351 1.00 48.47 101 ARG A CA 1
ATOM 749 C C . ARG A 1 101 ? -50.094 -16.502 67.762 1.00 48.47 101 ARG A C 1
ATOM 751 O O . ARG A 1 101 ? -51.285 -16.666 67.520 1.00 48.47 101 ARG A O 1
ATOM 758 N N . GLN A 1 102 ? -49.374 -17.403 68.431 1.00 53.53 102 GLN A N 1
ATOM 759 C CA . GLN A 1 102 ? -50.007 -18.364 69.349 1.00 53.53 102 GLN A CA 1
ATOM 760 C C . GLN A 1 102 ? -49.619 -17.988 70.774 1.00 53.53 102 GLN A C 1
ATOM 762 O O . GLN A 1 102 ? -48.505 -18.200 71.239 1.00 53.53 102 GLN A O 1
ATOM 767 N N . THR A 1 103 ? -50.569 -17.340 71.433 1.00 58.47 103 THR A N 1
ATOM 768 C CA . THR A 1 103 ? -50.766 -17.443 72.878 1.00 58.47 103 THR A CA 1
ATOM 769 C C . THR A 1 103 ? -51.698 -18.647 73.108 1.00 58.47 103 THR A C 1
ATOM 771 O O . THR A 1 103 ? -52.445 -18.972 72.184 1.00 58.47 103 THR A O 1
ATOM 774 N N . VAL A 1 104 ? -51.731 -19.198 74.335 1.00 54.59 104 VAL A N 1
ATOM 775 C CA . VAL A 1 104 ? -52.657 -20.244 74.861 1.00 54.59 104 VAL A CA 1
ATOM 776 C C . VAL A 1 104 ? -52.118 -21.683 74.644 1.00 54.59 104 VAL A C 1
ATOM 778 O O . VAL A 1 104 ? -51.855 -22.045 73.503 1.00 54.59 104 VAL A O 1
ATOM 781 N N . VAL A 1 105 ? -51.864 -22.561 75.635 1.00 54.50 105 VAL A N 1
ATOM 782 C CA . VAL A 1 105 ? -52.155 -22.690 77.090 1.00 54.50 105 VAL A CA 1
ATOM 783 C C . VAL A 1 105 ? -50.886 -23.157 77.808 1.00 54.50 105 VAL A C 1
ATOM 785 O O . VAL A 1 105 ? -50.190 -24.015 77.222 1.00 54.50 105 VAL A O 1
#

Organism: Elysia chlorotica (NCBI:txid188477)

Radius of gyration: 37.85 Å; chains: 1; bounding box: 73×31×108 Å

Foldseek 3Di:
DAPFQFADDVSPHGAAAAPPSHGADRHPSAHPDDGHPQFDDRRRHDRDPPPPDDDVVVVVVVVVVVVVVVVVVVVVVVVCVVVVVVVVVVVVVPPDPDDDDDDDD